Protein AF-A0A2U1YTF7-F1 (afdb_monomer)

Structure (mmCIF, N/CA/C/O backbone):
data_AF-A0A2U1YTF7-F1
#
_entry.id   AF-A0A2U1YTF7-F1
#
loop_
_atom_site.group_PDB
_atom_site.id
_atom_site.type_symbol
_atom_site.label_atom_id
_atom_site.label_alt_id
_atom_site.label_comp_id
_atom_site.label_asym_id
_atom_site.label_entity_id
_atom_site.label_seq_id
_atom_site.pdbx_PDB_ins_code
_atom_site.Cartn_x
_atom_site.Cartn_y
_atom_site.Cartn_z
_atom_site.occupancy
_atom_site.B_iso_or_equiv
_atom_site.auth_seq_id
_atom_si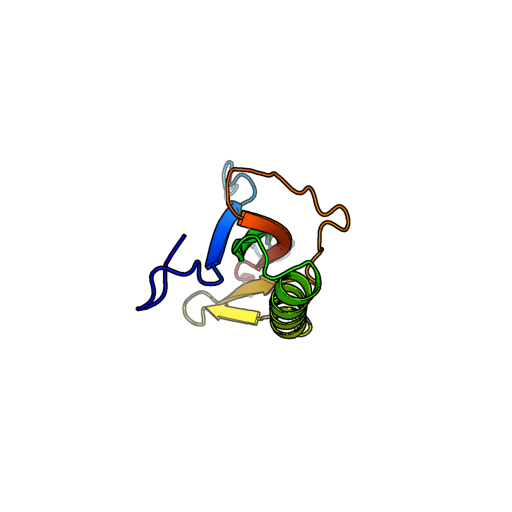te.auth_comp_id
_atom_site.auth_asym_id
_atom_site.auth_atom_id
_atom_site.pdbx_PDB_model_num
ATOM 1 N N . MET A 1 1 ? -5.652 13.418 14.054 1.00 66.94 1 MET A N 1
ATOM 2 C CA . MET A 1 1 ? -6.599 12.573 13.298 1.00 66.94 1 MET A CA 1
ATOM 3 C C . MET A 1 1 ? -7.818 13.398 12.926 1.00 66.94 1 MET A C 1
ATOM 5 O O . MET A 1 1 ? -8.166 14.275 13.714 1.00 66.94 1 MET A O 1
ATOM 9 N N . PRO A 1 2 ? -8.432 13.156 11.756 1.00 72.19 2 PRO A N 1
ATOM 10 C CA . PRO A 1 2 ? -9.755 13.685 11.453 1.00 72.19 2 PRO A CA 1
ATOM 11 C C . PRO A 1 2 ? -10.749 13.229 12.527 1.00 72.19 2 PRO A C 1
ATOM 13 O O . PRO A 1 2 ? -10.611 12.146 13.101 1.00 72.19 2 PRO A O 1
ATOM 16 N N . VAL A 1 3 ? -11.719 14.084 12.817 1.00 76.75 3 VAL A N 1
ATOM 17 C CA . VAL A 1 3 ? -12.783 13.818 13.785 1.00 76.75 3 VAL A CA 1
ATOM 18 C C . VAL A 1 3 ? -14.128 13.898 13.080 1.00 76.75 3 VAL A C 1
ATOM 20 O O . VAL A 1 3 ? -14.260 14.618 12.089 1.00 76.75 3 VAL A O 1
ATOM 23 N N . ASP A 1 4 ? -15.101 13.136 13.564 1.00 78.19 4 ASP A N 1
ATOM 24 C CA . ASP A 1 4 ? -16.480 13.230 13.099 1.00 78.19 4 ASP A CA 1
ATOM 25 C C . ASP A 1 4 ? -17.182 14.479 13.662 1.00 78.19 4 ASP A C 1
ATOM 27 O O . ASP A 1 4 ? -16.609 15.263 14.425 1.00 78.19 4 ASP A O 1
ATOM 31 N N . GLU A 1 5 ? -18.451 14.661 13.295 1.00 83.31 5 GLU A N 1
ATOM 32 C CA . GLU A 1 5 ? -19.293 15.766 13.777 1.00 83.31 5 GLU A CA 1
ATOM 33 C C . GLU A 1 5 ? -19.467 15.776 15.309 1.00 83.31 5 GLU A C 1
ATOM 35 O O . GLU A 1 5 ? -19.792 16.812 15.887 1.00 83.31 5 GLU A O 1
ATOM 40 N N . ASN A 1 6 ? -19.199 14.651 15.980 1.00 79.31 6 ASN A N 1
ATOM 41 C CA . ASN A 1 6 ? -19.270 14.493 17.431 1.00 79.31 6 ASN A CA 1
ATOM 42 C C . ASN A 1 6 ? -17.901 14.670 18.117 1.00 79.31 6 ASN A C 1
ATOM 44 O O . ASN A 1 6 ? -17.795 14.485 19.331 1.00 79.31 6 ASN A O 1
ATOM 48 N N . GLY A 1 7 ? -16.843 14.996 17.366 1.00 69.88 7 GLY A N 1
ATOM 49 C CA . GLY A 1 7 ? -15.475 15.104 17.875 1.00 69.88 7 GLY A CA 1
ATOM 50 C C . GLY A 1 7 ? -14.793 13.755 18.128 1.00 69.88 7 GLY A C 1
ATOM 51 O O . GLY A 1 7 ? -13.702 13.722 18.702 1.00 69.88 7 GLY A O 1
ATOM 52 N N . SER A 1 8 ? -15.407 12.646 17.707 1.00 72.75 8 SER A N 1
ATOM 53 C CA . SER A 1 8 ? -14.834 11.312 17.841 1.00 72.75 8 SER A CA 1
ATOM 54 C C . SER A 1 8 ? -13.780 11.064 16.761 1.00 72.75 8 SER A C 1
ATOM 56 O O . SER A 1 8 ? -13.979 11.426 15.601 1.00 72.75 8 SER A O 1
ATOM 58 N N . PRO A 1 9 ? -12.647 10.440 17.113 1.00 69.81 9 PRO A N 1
ATOM 59 C CA . PRO A 1 9 ? -11.593 10.115 16.161 1.00 69.81 9 PRO A CA 1
ATOM 60 C C . PRO A 1 9 ? -12.085 9.184 15.038 1.00 69.81 9 PRO A C 1
ATOM 62 O O . PRO A 1 9 ? -12.508 8.060 15.310 1.00 69.81 9 PRO A O 1
ATOM 65 N N . LEU A 1 10 ? -11.966 9.621 13.780 1.00 75.62 10 LEU A N 1
ATOM 66 C CA . LEU A 1 10 ? -12.260 8.806 12.596 1.00 75.62 10 LEU A CA 1
ATOM 67 C C . LEU A 1 10 ? -11.030 8.014 12.134 1.00 75.62 10 LEU A C 1
ATOM 69 O O . LEU A 1 10 ? -9.906 8.495 12.312 1.00 75.62 10 LEU A O 1
ATOM 73 N N . PRO A 1 11 ? -11.214 6.842 11.494 1.00 79.75 11 PRO A N 1
ATOM 74 C CA . PRO A 1 11 ? -10.124 6.142 10.831 1.00 79.75 11 PRO A CA 1
ATOM 75 C C . PRO A 1 11 ? -9.383 7.055 9.851 1.00 79.75 11 PRO A C 1
ATOM 77 O O . PRO A 1 11 ? -9.993 7.854 9.138 1.00 79.75 11 PRO A O 1
ATOM 80 N N . ALA A 1 12 ? -8.060 6.942 9.816 1.00 83.38 12 ALA A N 1
ATOM 81 C CA . ALA A 1 12 ? -7.224 7.715 8.910 1.00 83.38 12 ALA A CA 1
ATOM 82 C C . ALA A 1 12 ? -6.056 6.885 8.393 1.00 83.38 12 ALA A C 1
ATOM 84 O O . ALA A 1 12 ? -5.487 6.075 9.125 1.00 83.38 12 ALA A O 1
ATOM 85 N N . ILE A 1 13 ? -5.683 7.133 7.140 1.00 86.75 13 ILE A N 1
ATOM 86 C CA . ILE A 1 13 ? -4.538 6.505 6.488 1.0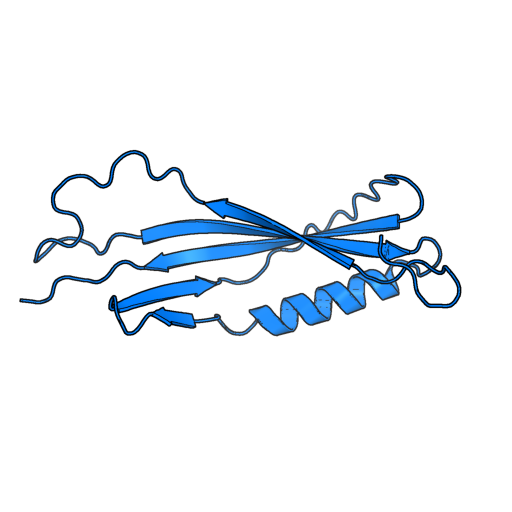0 86.75 13 ILE A CA 1
ATOM 87 C C . ILE A 1 13 ? -3.538 7.606 6.153 1.00 86.75 13 ILE A C 1
ATOM 89 O O . ILE A 1 13 ? -3.849 8.526 5.396 1.00 86.75 13 ILE A O 1
ATOM 93 N N . GLU A 1 14 ? -2.337 7.504 6.707 1.00 86.56 14 GLU A N 1
ATOM 94 C CA . GLU A 1 14 ? -1.188 8.306 6.293 1.00 86.56 14 GLU A CA 1
ATOM 95 C C . GLU A 1 14 ? -0.323 7.452 5.358 1.00 86.56 14 GLU A C 1
ATOM 97 O O . GLU A 1 14 ? -0.074 6.281 5.640 1.00 86.56 14 GLU A O 1
ATOM 102 N N . ALA A 1 15 ? 0.111 8.003 4.224 1.00 87.94 15 ALA A N 1
ATOM 103 C CA . ALA A 1 15 ? 0.868 7.262 3.219 1.00 87.94 15 ALA A CA 1
ATOM 104 C C . ALA A 1 15 ? 2.252 7.883 3.005 1.00 87.94 15 ALA A C 1
ATOM 106 O O . ALA A 1 15 ? 2.376 9.071 2.715 1.00 87.94 15 ALA A O 1
ATOM 107 N N . GLU A 1 16 ? 3.287 7.057 3.098 1.00 89.12 16 GLU A N 1
ATOM 108 C CA . GLU A 1 16 ? 4.670 7.407 2.798 1.00 89.12 16 GLU A CA 1
ATOM 109 C C . GLU A 1 16 ? 5.119 6.648 1.544 1.00 89.12 16 GLU A C 1
ATOM 111 O O . GLU A 1 16 ? 5.094 5.416 1.499 1.00 89.12 16 GLU A O 1
ATOM 116 N N . LEU A 1 17 ? 5.538 7.384 0.512 1.00 87.62 17 LEU A N 1
ATOM 117 C CA . LEU A 1 17 ? 6.083 6.815 -0.718 1.00 87.62 17 LEU A CA 1
ATOM 118 C C . LEU A 1 17 ? 7.611 6.828 -0.663 1.00 87.62 17 LEU A C 1
ATOM 120 O O . LEU A 1 17 ? 8.238 7.886 -0.673 1.00 87.62 17 LEU A O 1
ATOM 124 N N . ILE A 1 18 ? 8.209 5.643 -0.682 1.00 87.50 18 ILE A N 1
AT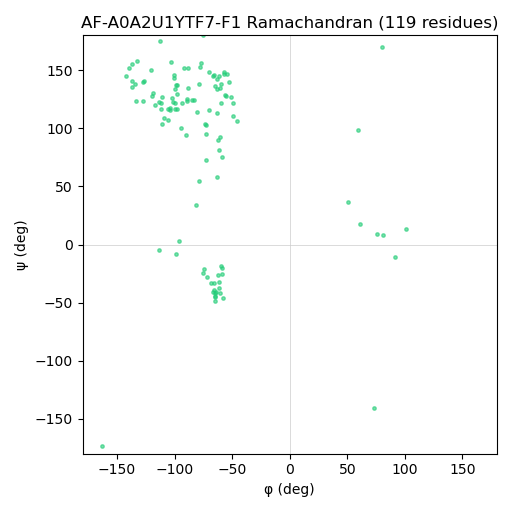OM 125 C CA . ILE A 1 18 ? 9.655 5.446 -0.677 1.00 87.50 18 ILE A CA 1
ATOM 126 C C . ILE A 1 18 ? 10.055 4.881 -2.035 1.00 87.50 18 ILE A C 1
ATOM 128 O O . ILE A 1 18 ? 9.662 3.777 -2.409 1.00 87.50 18 ILE A O 1
ATOM 132 N N . SER A 1 19 ? 10.856 5.630 -2.784 1.00 84.56 19 SER A N 1
ATOM 133 C CA . SER A 1 19 ? 11.432 5.168 -4.048 1.00 84.56 19 SER A CA 1
ATOM 134 C C . SER A 1 19 ? 12.879 4.731 -3.851 1.00 84.56 19 SER A C 1
ATOM 136 O O . SER A 1 19 ? 13.619 5.300 -3.043 1.00 84.56 19 SER A O 1
ATOM 138 N N . GLY A 1 20 ? 13.301 3.705 -4.595 1.00 76.56 20 GLY A N 1
ATOM 139 C CA . GLY A 1 20 ? 14.718 3.395 -4.727 1.00 76.56 20 GLY A CA 1
ATOM 140 C C . GLY A 1 20 ? 15.493 4.623 -5.210 1.00 76.56 20 GLY A C 1
ATOM 141 O O . GLY A 1 20 ? 14.979 5.447 -5.966 1.00 76.56 20 GLY A O 1
ATOM 142 N N . ARG A 1 21 ? 16.744 4.766 -4.764 1.00 65.81 21 ARG A N 1
ATOM 143 C CA . ARG A 1 21 ? 17.581 5.903 -5.151 1.00 65.81 21 ARG A CA 1
ATOM 144 C C . ARG A 1 21 ? 17.817 5.873 -6.662 1.00 65.81 21 ARG A C 1
ATOM 146 O O . ARG A 1 21 ? 18.544 5.011 -7.150 1.00 65.81 21 ARG A O 1
ATOM 153 N N . ASP A 1 22 ? 17.270 6.849 -7.381 1.00 58.62 22 ASP A N 1
ATOM 154 C CA . ASP A 1 22 ? 17.549 7.067 -8.805 1.00 58.62 22 ASP A CA 1
ATOM 155 C C . ASP A 1 22 ? 18.896 7.786 -8.978 1.00 58.62 22 ASP A C 1
ATOM 157 O O . ASP A 1 22 ? 19.008 8.881 -9.529 1.00 58.62 22 ASP A O 1
ATOM 161 N N . GLN A 1 23 ? 19.957 7.218 -8.397 1.00 49.81 23 GLN A N 1
ATOM 162 C CA . GLN A 1 23 ? 21.297 7.732 -8.629 1.00 49.81 23 GLN A CA 1
ATOM 163 C C . GLN A 1 23 ? 21.709 7.356 -10.047 1.00 49.81 23 GLN A C 1
ATOM 165 O O . GLN A 1 23 ? 22.220 6.269 -10.301 1.00 49.81 23 GLN A O 1
ATOM 170 N N . THR A 1 24 ? 21.477 8.307 -10.951 1.00 49.12 24 THR A N 1
ATOM 171 C CA . THR A 1 24 ? 21.892 8.319 -12.354 1.00 49.12 24 THR A CA 1
ATOM 172 C C . THR A 1 24 ? 21.347 7.142 -13.155 1.00 49.12 24 THR A C 1
ATOM 174 O O . THR A 1 24 ? 21.929 6.062 -13.182 1.00 49.12 24 THR A O 1
ATOM 177 N N . LEU A 1 25 ? 20.261 7.378 -13.896 1.00 52.28 25 LEU A N 1
ATOM 178 C CA . LEU A 1 25 ? 19.987 6.671 -15.148 1.00 52.28 25 LEU A CA 1
ATOM 179 C C . LEU A 1 25 ? 21.284 6.654 -15.983 1.00 52.28 25 LEU A C 1
ATOM 181 O O . LEU A 1 25 ? 21.674 7.696 -16.512 1.00 52.28 25 LEU A O 1
ATOM 185 N N . PRO A 1 26 ? 21.999 5.520 -16.107 1.00 51.25 26 PRO A N 1
ATOM 186 C CA . PRO A 1 26 ? 23.152 5.455 -16.981 1.00 51.25 26 PRO A CA 1
ATOM 187 C C . PRO A 1 26 ? 22.653 5.647 -18.411 1.00 51.25 26 PRO A C 1
ATOM 189 O O . PRO A 1 26 ? 21.640 5.058 -18.805 1.00 51.25 26 PRO A O 1
ATOM 192 N N . VAL A 1 27 ? 23.368 6.459 -19.184 1.00 55.12 27 VAL A N 1
ATOM 193 C CA . VAL A 1 27 ? 23.125 6.642 -20.618 1.00 55.12 27 VAL A CA 1
ATOM 194 C C . VAL A 1 27 ? 23.026 5.260 -21.286 1.00 55.12 27 VAL A C 1
ATOM 196 O O . VAL A 1 27 ? 23.945 4.450 -21.174 1.00 55.12 27 VAL A O 1
ATOM 199 N N . GLY A 1 28 ? 21.898 4.966 -21.949 1.00 54.91 28 GLY A N 1
ATOM 200 C CA . GLY A 1 28 ? 21.677 3.700 -22.669 1.00 54.91 28 GLY A CA 1
ATOM 201 C C . GLY A 1 28 ? 20.814 2.632 -21.974 1.00 54.91 28 GLY A C 1
ATOM 202 O O . GLY A 1 28 ? 20.789 1.487 -22.435 1.00 54.91 28 GLY A O 1
ATOM 203 N N . LYS A 1 29 ? 20.081 2.948 -20.895 1.00 58.94 29 LYS A N 1
ATOM 204 C CA . LYS A 1 29 ? 19.033 2.045 -20.373 1.00 58.94 29 LYS A CA 1
ATOM 205 C C . LYS A 1 29 ? 17.906 1.849 -21.390 1.00 58.94 29 LYS A C 1
ATOM 207 O O . LYS A 1 29 ? 17.547 2.767 -22.115 1.00 58.94 29 LYS A O 1
ATOM 212 N N . ASN A 1 30 ? 17.386 0.624 -21.442 1.00 59.78 30 ASN A N 1
ATOM 213 C CA . ASN A 1 30 ? 16.436 0.141 -22.448 1.00 59.78 30 ASN A CA 1
ATOM 214 C C . ASN A 1 30 ? 16.958 0.177 -23.893 1.00 59.78 30 ASN A C 1
ATOM 216 O O . ASN A 1 30 ? 16.163 0.056 -24.814 1.00 59.78 30 ASN A O 1
ATOM 220 N N . ALA A 1 31 ? 18.277 0.274 -24.114 1.00 60.25 31 ALA A N 1
ATOM 221 C CA . ALA A 1 31 ? 18.853 0.066 -25.439 1.00 60.25 31 ALA A CA 1
ATOM 222 C C . ALA A 1 31 ? 18.495 -1.326 -25.988 1.00 60.25 31 ALA A C 1
ATOM 224 O O . ALA A 1 31 ? 18.373 -2.298 -25.235 1.00 60.25 31 ALA A O 1
ATOM 225 N N . ALA A 1 32 ? 18.368 -1.428 -27.311 1.00 61.81 32 ALA A N 1
ATOM 226 C CA . ALA A 1 32 ? 18.020 -2.674 -27.984 1.00 61.81 32 ALA A CA 1
ATOM 227 C C . ALA A 1 32 ? 18.923 -3.838 -27.525 1.00 61.81 32 ALA A C 1
ATOM 229 O O . ALA A 1 32 ? 20.152 -3.744 -27.557 1.00 61.81 32 ALA A O 1
ATOM 230 N N . GLY A 1 33 ? 18.307 -4.940 -27.086 1.00 60.88 33 GLY A N 1
ATOM 231 C CA . GLY A 1 33 ? 19.016 -6.124 -26.587 1.00 60.88 33 GLY A CA 1
ATOM 232 C C . GLY A 1 33 ? 19.492 -6.044 -25.128 1.00 60.88 33 GLY A C 1
ATOM 233 O O . GLY A 1 33 ? 20.219 -6.933 -24.684 1.00 60.88 33 GLY A O 1
ATOM 234 N N . LYS A 1 34 ? 19.110 -5.012 -24.362 1.00 63.31 34 LYS A N 1
ATOM 235 C CA . LYS A 1 34 ? 19.376 -4.915 -22.915 1.00 63.31 34 LYS A CA 1
ATOM 236 C C . LYS A 1 34 ? 18.129 -5.229 -22.085 1.00 63.31 34 LYS A C 1
ATOM 238 O O . LYS A 1 34 ? 17.001 -5.116 -22.554 1.00 63.31 34 LYS A O 1
ATOM 243 N N . ARG A 1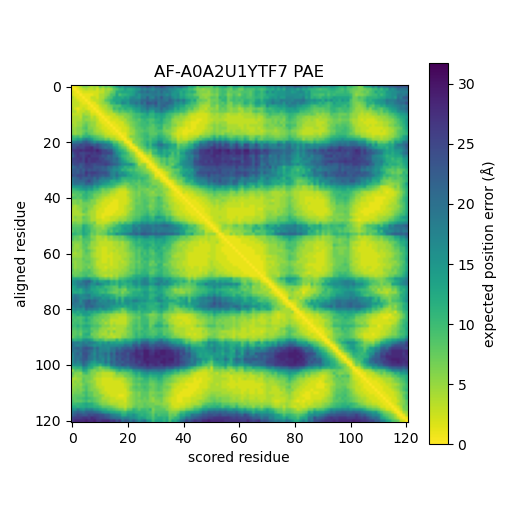 35 ? 18.348 -5.630 -20.826 1.00 63.28 35 ARG A N 1
ATOM 244 C CA . ARG A 1 35 ? 17.277 -5.860 -19.844 1.00 63.28 35 ARG A CA 1
ATOM 245 C C . ARG A 1 35 ? 16.529 -4.556 -19.563 1.00 63.28 35 ARG A C 1
ATOM 247 O O . ARG A 1 35 ? 17.170 -3.537 -19.306 1.00 63.28 35 ARG A O 1
ATOM 254 N N . THR A 1 36 ? 15.198 -4.626 -19.559 1.00 68.38 36 THR A N 1
ATOM 255 C CA . THR A 1 36 ? 14.316 -3.522 -19.170 1.00 68.38 36 THR A CA 1
ATOM 256 C C . THR A 1 36 ? 14.676 -3.038 -17.774 1.00 68.38 36 THR A C 1
ATOM 258 O O . THR A 1 36 ? 14.773 -3.836 -16.835 1.00 68.38 36 THR A O 1
ATOM 261 N N . HIS A 1 37 ? 14.893 -1.734 -17.641 1.00 74.88 37 HIS A N 1
ATOM 262 C CA . HIS A 1 37 ? 15.149 -1.140 -16.345 1.00 74.88 37 HIS A CA 1
ATOM 263 C C . HIS A 1 37 ? 13.887 -1.147 -15.477 1.00 74.88 37 HIS A C 1
ATOM 265 O O . HIS A 1 37 ? 12.772 -1.037 -15.985 1.00 74.88 37 HIS A O 1
ATOM 271 N N . ARG A 1 38 ? 14.069 -1.269 -14.161 1.00 78.19 38 ARG A N 1
ATOM 272 C CA . ARG A 1 38 ? 12.984 -1.278 -13.180 1.00 78.19 38 ARG A CA 1
ATOM 273 C C . ARG A 1 38 ? 13.390 -0.425 -11.991 1.00 78.19 38 ARG A C 1
ATOM 275 O O . ARG A 1 38 ? 14.526 -0.541 -11.535 1.00 78.19 38 ARG A O 1
ATOM 282 N N . LEU A 1 39 ? 12.479 0.407 -11.507 1.00 83.50 39 LEU A N 1
ATOM 283 C CA . LEU A 1 39 ? 12.654 1.151 -10.266 1.00 83.50 39 LEU A CA 1
ATOM 284 C C . LEU A 1 39 ? 11.773 0.502 -9.192 1.00 83.50 39 LEU A C 1
ATOM 286 O O . LEU A 1 39 ? 10.551 0.618 -9.280 1.00 83.50 39 LEU A O 1
ATOM 290 N N . PRO A 1 40 ? 12.358 -0.220 -8.222 1.00 86.56 40 PRO A N 1
ATOM 291 C CA . PRO A 1 40 ? 11.604 -0.719 -7.087 1.00 86.56 40 PRO A CA 1
ATOM 292 C C . PRO A 1 40 ? 11.366 0.397 -6.068 1.00 86.56 40 PRO A C 1
ATOM 294 O O . PRO A 1 40 ? 12.181 1.313 -5.911 1.00 86.56 40 PRO A O 1
ATOM 297 N N . GLY A 1 41 ? 10.285 0.267 -5.316 1.00 89.12 41 GLY A N 1
ATOM 298 C CA . GLY A 1 41 ? 10.018 1.074 -4.143 1.00 89.12 41 GLY A CA 1
ATOM 299 C C . GLY A 1 41 ? 8.955 0.440 -3.260 1.00 89.12 41 GLY A C 1
ATOM 300 O O . GLY A 1 41 ? 8.545 -0.704 -3.455 1.00 89.12 41 GLY A O 1
ATOM 301 N N . ILE A 1 42 ? 8.559 1.183 -2.238 1.00 90.06 42 ILE A N 1
ATOM 302 C CA . ILE A 1 42 ? 7.590 0.768 -1.235 1.00 90.06 42 ILE A CA 1
ATOM 303 C C . ILE A 1 42 ? 6.635 1.932 -0.964 1.00 90.06 42 ILE A C 1
ATOM 305 O O . ILE A 1 42 ? 7.055 3.085 -0.907 1.00 90.06 42 ILE A O 1
ATOM 309 N N . VAL A 1 43 ? 5.353 1.635 -0.786 1.00 89.50 43 VAL A N 1
ATOM 310 C CA . VAL A 1 43 ? 4.401 2.520 -0.112 1.00 89.50 43 VAL A CA 1
ATOM 311 C C . VAL A 1 43 ? 4.189 1.976 1.294 1.00 89.50 43 VAL A C 1
ATOM 313 O O . VAL A 1 43 ? 3.856 0.804 1.455 1.00 89.50 43 VAL A O 1
ATOM 316 N N . ARG A 1 44 ? 4.385 2.804 2.317 1.00 89.62 44 ARG A N 1
ATOM 317 C CA . ARG A 1 44 ? 3.989 2.488 3.691 1.00 89.62 44 ARG A CA 1
ATOM 318 C C . ARG A 1 44 ? 2.699 3.220 4.007 1.00 89.62 44 ARG A C 1
ATOM 320 O O . ARG A 1 44 ? 2.635 4.438 3.888 1.00 89.62 44 ARG A O 1
ATOM 327 N N . LEU A 1 45 ? 1.679 2.469 4.389 1.00 88.88 45 LEU A N 1
ATOM 328 C CA . LEU A 1 45 ? 0.388 2.972 4.826 1.00 88.88 45 LEU A CA 1
ATOM 329 C C . LEU A 1 45 ? 0.308 2.808 6.340 1.00 88.88 45 LEU A C 1
ATOM 331 O O . LEU A 1 45 ? 0.334 1.688 6.847 1.00 88.88 45 LEU A O 1
ATOM 335 N N . TYR A 1 46 ? 0.208 3.917 7.057 1.00 87.25 46 TYR A N 1
ATOM 336 C CA . TYR A 1 46 ? -0.043 3.950 8.488 1.00 87.25 46 TYR A CA 1
ATOM 337 C C . TYR A 1 46 ? -1.549 4.102 8.689 1.00 87.25 46 TYR A C 1
ATOM 339 O O . TYR A 1 46 ? -2.114 5.185 8.539 1.00 87.25 46 TYR A O 1
ATOM 347 N N . VAL A 1 47 ? -2.207 2.984 8.977 1.00 87.50 47 VAL A N 1
ATOM 348 C CA . VAL A 1 47 ? -3.643 2.915 9.247 1.00 87.50 47 VAL A CA 1
ATOM 349 C C . VAL A 1 47 ? -3.849 3.222 10.714 1.00 87.50 47 VAL A C 1
ATOM 351 O O . VAL A 1 47 ? -3.263 2.557 11.564 1.00 87.50 47 VAL A O 1
ATOM 354 N N . SER A 1 48 ? -4.674 4.214 11.020 1.00 84.88 48 SER A N 1
ATOM 355 C CA . SER A 1 48 ? -4.930 4.651 12.386 1.00 84.88 48 SER A CA 1
ATOM 356 C C . SER A 1 48 ? -6.415 4.684 12.712 1.00 84.88 48 SER A C 1
ATOM 358 O O . SER A 1 48 ? -7.224 5.086 11.881 1.00 84.88 48 SER A O 1
ATOM 360 N N . VAL A 1 49 ? -6.772 4.264 13.926 1.00 83.00 49 VAL A N 1
ATOM 361 C CA . VAL A 1 49 ? -8.144 4.309 14.456 1.00 83.00 49 VAL A CA 1
ATOM 362 C C . VAL A 1 49 ? -8.157 4.894 15.866 1.00 83.00 49 VAL A C 1
ATOM 364 O O . VAL A 1 49 ? -7.147 4.878 16.575 1.00 83.00 49 VAL A O 1
ATOM 367 N N . GLY A 1 50 ? -9.311 5.412 16.288 1.00 76.75 50 GLY A N 1
ATOM 368 C CA . GLY A 1 50 ? -9.482 5.994 17.618 1.00 76.75 50 GLY A CA 1
ATOM 369 C C . GLY A 1 50 ? -9.242 5.006 18.759 1.00 76.75 50 GLY A C 1
ATOM 370 O O . GLY A 1 50 ? -9.595 3.827 18.663 1.00 76.75 50 GLY A O 1
ATOM 371 N N . GLN A 1 51 ? -8.683 5.485 19.870 1.00 70.50 51 GLN A N 1
ATOM 372 C CA . GLN A 1 51 ? -8.577 4.704 21.103 1.00 70.50 51 GLN A CA 1
ATOM 373 C C . GLN A 1 51 ? -9.973 4.279 21.599 1.00 70.50 51 GLN A C 1
ATOM 375 O O . GLN A 1 51 ? -10.928 5.048 21.538 1.00 70.50 51 GLN A O 1
ATOM 380 N N . GLY A 1 52 ? -10.106 3.033 22.063 1.00 68.50 52 GLY A N 1
ATOM 381 C CA . GLY A 1 52 ? -11.385 2.459 22.510 1.00 68.50 52 GLY A CA 1
ATOM 382 C C . GLY A 1 52 ? -12.194 1.723 21.432 1.00 68.50 52 GLY A C 1
ATOM 383 O O . GLY A 1 52 ? -13.108 0.983 21.781 1.00 68.50 52 GLY A O 1
ATOM 384 N N . THR A 1 53 ? -11.827 1.831 20.148 1.00 72.62 53 THR A N 1
ATOM 385 C CA . THR A 1 53 ? -12.452 1.052 19.049 1.00 72.62 53 THR A CA 1
ATOM 386 C C . THR A 1 53 ? -12.018 -0.422 19.029 1.00 72.62 53 THR A C 1
ATOM 388 O O . THR A 1 53 ? -12.728 -1.286 18.515 1.00 72.62 53 THR A O 1
ATOM 391 N N . GLY A 1 54 ? -10.873 -0.725 19.650 1.00 68.38 54 GLY A N 1
ATOM 392 C CA . GLY A 1 54 ? -10.333 -2.075 19.807 1.00 68.38 54 GLY A CA 1
ATOM 393 C C . GLY A 1 54 ? -9.608 -2.615 18.567 1.00 68.38 54 GLY A C 1
ATOM 394 O O . GLY A 1 54 ? -9.667 -2.062 17.472 1.00 68.38 54 GLY A O 1
ATOM 395 N N . ARG A 1 55 ? -8.918 -3.752 18.740 1.00 76.38 55 ARG A N 1
ATOM 396 C CA . ARG A 1 55 ? -8.117 -4.404 17.682 1.00 76.38 55 ARG A CA 1
ATOM 397 C C . ARG A 1 55 ? -8.950 -4.854 16.472 1.00 76.38 55 ARG A C 1
ATOM 399 O O . ARG A 1 55 ? -8.427 -4.957 15.370 1.00 76.38 55 ARG A O 1
ATOM 406 N N . ALA A 1 56 ? -10.240 -5.124 16.667 1.00 80.31 56 ALA A N 1
ATOM 407 C CA . ALA A 1 56 ? -11.125 -5.557 15.588 1.00 80.31 56 ALA A CA 1
ATOM 408 C C . ALA A 1 56 ? -11.330 -4.463 14.527 1.00 80.31 56 ALA A C 1
ATOM 410 O O . ALA A 1 56 ? -11.313 -4.770 13.340 1.00 80.31 56 ALA A O 1
ATOM 411 N N . ALA A 1 57 ? -11.458 -3.197 14.944 1.00 80.75 57 ALA A N 1
ATOM 412 C CA . ALA A 1 57 ? -11.672 -2.080 14.029 1.00 80.75 57 ALA A CA 1
ATOM 413 C C . ALA A 1 57 ? -10.466 -1.867 13.104 1.00 80.75 57 ALA A C 1
ATOM 415 O O . ALA A 1 57 ? -10.619 -1.823 11.890 1.00 80.75 57 ALA A O 1
ATOM 416 N N . ILE A 1 58 ? -9.251 -1.827 13.662 1.00 82.69 58 ILE A N 1
ATOM 417 C CA . ILE A 1 58 ? -8.038 -1.651 12.850 1.00 82.69 58 ILE A CA 1
ATOM 418 C C . ILE A 1 58 ? -7.775 -2.841 11.920 1.00 82.69 58 ILE A C 1
ATOM 420 O O . ILE A 1 58 ? -7.284 -2.653 10.811 1.00 82.69 58 ILE A O 1
ATOM 424 N N . ASN A 1 59 ? -8.125 -4.060 12.341 1.00 85.56 59 ASN A N 1
ATOM 425 C CA . ASN A 1 59 ? -8.013 -5.235 11.483 1.00 85.56 59 ASN A CA 1
ATOM 426 C C . ASN A 1 59 ? -8.978 -5.162 10.297 1.00 85.56 59 ASN A C 1
ATOM 428 O O . ASN A 1 59 ? -8.556 -5.460 9.190 1.00 85.56 59 ASN A O 1
ATOM 432 N N . ALA A 1 60 ? -10.218 -4.707 10.499 1.00 86.69 60 ALA A N 1
ATOM 433 C CA . ALA A 1 60 ? -11.181 -4.558 9.408 1.00 86.69 60 ALA A CA 1
ATOM 434 C C . ALA A 1 60 ? -10.694 -3.568 8.332 1.00 86.69 60 ALA A C 1
ATOM 436 O O . ALA A 1 60 ? -10.797 -3.855 7.140 1.00 86.69 60 ALA A O 1
ATOM 437 N N . GLU A 1 61 ? -10.109 -2.438 8.744 1.00 87.12 61 GLU A N 1
ATOM 438 C CA . GLU A 1 61 ? -9.519 -1.461 7.814 1.00 87.12 61 GLU A CA 1
ATOM 439 C C . GLU A 1 61 ? -8.319 -2.045 7.055 1.00 87.12 61 GLU A C 1
ATOM 441 O O . GLU A 1 61 ? -8.174 -1.867 5.845 1.00 87.12 61 GLU A O 1
ATOM 446 N N . VAL A 1 62 ? -7.460 -2.788 7.755 1.00 87.50 62 VAL A N 1
ATOM 447 C CA . VAL A 1 62 ? -6.299 -3.451 7.150 1.00 87.50 62 VAL A CA 1
ATOM 448 C C . VAL A 1 62 ? -6.740 -4.525 6.160 1.00 87.50 62 VAL A C 1
ATOM 450 O O . VAL A 1 62 ? -6.211 -4.563 5.055 1.00 87.50 62 VAL A O 1
ATOM 453 N N . ASP A 1 63 ? -7.731 -5.346 6.499 1.00 88.25 63 ASP A N 1
ATOM 454 C CA . ASP A 1 63 ? -8.265 -6.386 5.616 1.00 88.25 63 ASP A CA 1
ATOM 455 C C . ASP A 1 63 ? -8.862 -5.782 4.335 1.00 88.25 63 ASP A C 1
ATOM 457 O O . ASP A 1 63 ? -8.667 -6.322 3.244 1.00 88.25 63 ASP A O 1
ATOM 461 N N . ALA A 1 64 ? -9.521 -4.621 4.434 1.00 87.00 64 ALA A N 1
ATOM 462 C CA . ALA A 1 64 ? -10.015 -3.887 3.270 1.00 87.00 64 ALA A CA 1
ATOM 463 C C . ALA A 1 64 ? -8.871 -3.403 2.359 1.00 87.00 64 ALA A C 1
ATOM 465 O O . ALA A 1 64 ? -8.964 -3.514 1.134 1.00 87.00 64 ALA A O 1
ATOM 466 N N . ILE A 1 65 ? -7.768 -2.918 2.942 1.00 86.12 65 ILE A N 1
ATOM 467 C CA . ILE A 1 65 ? -6.561 -2.539 2.192 1.00 86.12 65 ILE A CA 1
ATOM 468 C C . ILE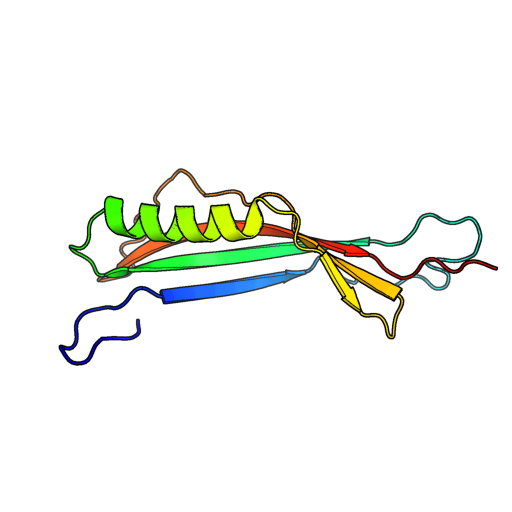 A 1 65 ? -5.934 -3.768 1.531 1.00 86.12 65 ILE A C 1
ATOM 470 O O . ILE A 1 65 ? -5.601 -3.720 0.348 1.00 86.12 65 ILE A O 1
ATOM 474 N N . LEU A 1 66 ? -5.801 -4.881 2.254 1.00 86.06 66 LEU A N 1
ATOM 475 C CA . LEU A 1 66 ? -5.264 -6.124 1.700 1.00 86.06 66 LEU A CA 1
ATOM 476 C C . LEU A 1 66 ? -6.087 -6.598 0.502 1.00 86.06 66 LEU A C 1
ATOM 478 O O . LEU A 1 66 ? -5.517 -6.888 -0.545 1.00 86.06 66 LEU A O 1
ATOM 482 N N . ALA A 1 67 ? -7.415 -6.586 0.616 1.00 85.19 67 ALA A N 1
ATOM 483 C CA . ALA A 1 67 ? -8.313 -6.951 -0.475 1.00 85.19 67 ALA A CA 1
ATOM 484 C C . ALA A 1 67 ? -8.172 -6.034 -1.704 1.00 85.19 67 ALA A C 1
ATOM 486 O O . ALA A 1 67 ? -8.335 -6.492 -2.836 1.00 85.19 67 ALA A O 1
ATOM 487 N N . ALA A 1 68 ? -7.847 -4.751 -1.507 1.00 81.19 68 ALA A N 1
ATOM 488 C CA . ALA A 1 68 ? -7.591 -3.827 -2.609 1.00 81.19 68 ALA A CA 1
ATOM 489 C C . ALA A 1 68 ? -6.295 -4.162 -3.373 1.00 81.19 68 ALA A C 1
ATOM 491 O O . ALA A 1 68 ? -6.246 -3.972 -4.587 1.00 81.19 68 ALA A O 1
ATOM 492 N N . PHE A 1 69 ? -5.275 -4.691 -2.686 1.00 77.00 69 PHE A N 1
ATOM 493 C CA . PHE A 1 69 ? -3.979 -5.042 -3.280 1.00 77.00 69 PHE A CA 1
ATOM 494 C C . PHE A 1 69 ? -3.804 -6.534 -3.625 1.00 77.00 69 PHE A C 1
ATOM 496 O O . PHE A 1 69 ? -2.842 -6.869 -4.310 1.00 77.00 69 PHE A O 1
ATOM 503 N N . ASP A 1 70 ? -4.734 -7.415 -3.233 1.00 70.12 70 ASP A N 1
ATOM 504 C CA . ASP A 1 70 ? -4.766 -8.850 -3.597 1.00 70.12 70 ASP A CA 1
ATOM 505 C C . ASP A 1 70 ? -4.820 -9.073 -5.124 1.00 70.12 70 ASP A C 1
ATOM 507 O O . ASP A 1 70 ? -4.450 -10.114 -5.665 1.00 70.12 70 ASP A O 1
ATOM 511 N N . ARG A 1 71 ? -5.239 -8.045 -5.869 1.00 64.38 71 ARG A N 1
ATOM 512 C CA . ARG A 1 71 ? -5.074 -7.979 -7.320 1.00 64.38 71 ARG A CA 1
ATOM 513 C C . ARG A 1 71 ? -3.869 -7.099 -7.612 1.00 64.38 71 ARG A C 1
ATOM 515 O O . ARG A 1 71 ? -3.875 -5.923 -7.253 1.00 64.38 71 ARG A O 1
ATOM 522 N N . ALA A 1 72 ? -2.868 -7.644 -8.309 1.00 65.44 72 ALA A N 1
ATOM 523 C CA . ALA A 1 72 ? -1.741 -6.853 -8.799 1.00 65.44 72 ALA A CA 1
ATOM 524 C C . ALA A 1 72 ? -2.279 -5.605 -9.515 1.00 65.44 72 ALA A C 1
ATOM 526 O O . ALA A 1 72 ? -2.903 -5.711 -10.575 1.00 65.44 72 ALA A O 1
ATOM 527 N N . 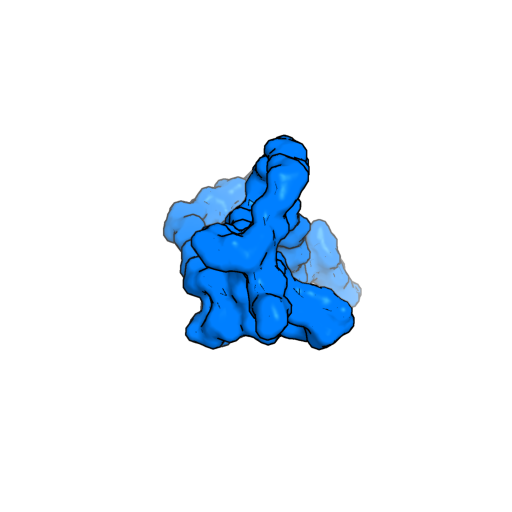THR A 1 73 ? -2.080 -4.431 -8.915 1.00 72.25 73 THR A N 1
ATOM 528 C CA . THR A 1 73 ? -2.575 -3.187 -9.494 1.00 72.25 73 THR A CA 1
ATOM 529 C C . THR A 1 73 ? -1.581 -2.781 -10.565 1.00 72.25 73 THR A C 1
ATOM 531 O O . THR A 1 73 ? -0.415 -2.513 -10.270 1.00 72.25 73 THR A O 1
ATOM 534 N N . LEU A 1 74 ? -2.037 -2.797 -11.816 1.00 78.50 74 LEU A N 1
ATOM 535 C CA . LEU A 1 74 ? -1.282 -2.336 -12.973 1.00 78.50 74 LEU A CA 1
ATOM 536 C C . LEU A 1 74 ? -1.833 -0.974 -13.377 1.00 78.50 74 LEU A C 1
ATOM 538 O O . LEU A 1 74 ? -2.999 -0.853 -13.749 1.00 78.50 74 LEU A O 1
ATOM 542 N N . ILE A 1 75 ? -0.994 0.050 -13.267 1.00 80.12 75 ILE A N 1
ATOM 543 C CA . ILE A 1 75 ? -1.300 1.398 -13.735 1.00 80.12 75 ILE A CA 1
ATOM 544 C C . ILE A 1 75 ? -0.402 1.664 -14.935 1.00 80.12 75 ILE A C 1
ATOM 546 O O . ILE A 1 75 ? 0.797 1.910 -14.786 1.00 80.12 75 ILE A O 1
ATOM 550 N N . ASP A 1 76 ? -0.995 1.586 -16.122 1.00 77.75 76 ASP A N 1
ATOM 551 C CA . ASP A 1 76 ? -0.303 1.831 -17.382 1.00 77.75 76 ASP A CA 1
ATOM 552 C C . ASP A 1 76 ? -0.371 3.313 -17.755 1.00 77.75 76 ASP A C 1
ATOM 554 O O . ASP A 1 76 ? -1.446 3.899 -17.907 1.00 77.75 76 ASP A O 1
ATOM 558 N N . ASN A 1 77 ? 0.796 3.922 -17.949 1.00 75.81 77 ASN A N 1
ATOM 559 C CA . ASN A 1 77 ? 0.918 5.220 -18.589 1.00 75.81 77 ASN A CA 1
ATOM 560 C C . ASN A 1 77 ? 1.076 5.013 -20.101 1.00 75.81 77 ASN A C 1
ATOM 562 O O . ASN A 1 77 ? 2.184 4.840 -20.619 1.00 75.81 77 ASN A O 1
ATOM 566 N N . TYR A 1 78 ? -0.046 5.062 -20.819 1.00 59.09 78 TYR A N 1
ATOM 567 C CA . TYR A 1 78 ? -0.088 4.859 -22.270 1.00 59.09 78 TYR A CA 1
ATOM 568 C C . TYR A 1 78 ? 0.770 5.855 -23.062 1.00 59.09 78 TYR A C 1
ATOM 570 O O . TYR A 1 78 ? 1.220 5.523 -24.156 1.00 59.09 78 TYR A O 1
ATOM 578 N N . ALA A 1 79 ? 1.033 7.051 -22.525 1.00 66.31 79 ALA A N 1
ATOM 579 C CA . ALA A 1 79 ? 1.857 8.052 -23.201 1.00 66.31 79 ALA A CA 1
ATOM 580 C C . ALA A 1 79 ? 3.351 7.679 -23.226 1.00 66.31 79 ALA A C 1
ATOM 582 O O . ALA A 1 79 ? 4.065 8.083 -24.141 1.00 66.31 79 ALA A O 1
ATOM 583 N N . GLY A 1 80 ? 3.818 6.911 -22.235 1.00 63.78 80 GLY A N 1
ATOM 584 C CA . GLY A 1 80 ? 5.225 6.533 -22.074 1.00 63.78 80 GLY A CA 1
ATOM 585 C C . GLY A 1 80 ? 5.514 5.043 -22.248 1.00 63.78 80 GLY A C 1
ATOM 586 O O . GLY A 1 80 ? 6.678 4.665 -22.204 1.00 63.78 80 GLY A O 1
ATOM 587 N N . ALA A 1 81 ? 4.487 4.199 -22.427 1.00 69.25 81 ALA A N 1
ATOM 588 C CA . ALA A 1 81 ? 4.591 2.737 -22.312 1.00 69.25 81 ALA A CA 1
ATOM 589 C C . ALA A 1 81 ? 5.277 2.298 -20.997 1.00 69.25 81 ALA A C 1
ATOM 591 O O . ALA A 1 81 ? 6.058 1.345 -20.959 1.00 69.25 81 ALA A O 1
ATOM 592 N N . GLU A 1 82 ? 4.996 3.039 -19.925 1.00 78.25 82 GLU A N 1
ATOM 593 C CA . GLU A 1 82 ? 5.484 2.787 -18.572 1.00 78.25 82 GLU A CA 1
ATOM 594 C C . GLU A 1 82 ? 4.383 2.099 -17.772 1.00 78.25 82 GLU A C 1
ATOM 596 O O . GLU A 1 82 ? 3.209 2.451 -17.901 1.00 78.25 82 GLU A O 1
ATOM 601 N N . THR A 1 83 ? 4.760 1.169 -16.901 1.00 82.12 83 THR A N 1
ATOM 602 C CA . THR A 1 83 ? 3.802 0.456 -16.051 1.00 82.12 83 THR A CA 1
ATOM 603 C C . THR A 1 83 ? 4.241 0.561 -14.602 1.00 82.12 83 THR A C 1
ATOM 605 O O . THR A 1 83 ? 5.340 0.130 -14.251 1.00 82.12 83 THR A O 1
ATOM 608 N N . LEU A 1 84 ? 3.373 1.083 -13.739 1.00 84.06 84 LEU A N 1
ATOM 609 C CA . LEU A 1 84 ? 3.508 0.910 -12.299 1.00 84.06 84 LEU A CA 1
ATOM 610 C C . LEU A 1 84 ? 2.772 -0.365 -11.896 1.00 84.06 84 LEU A C 1
ATOM 612 O O . LEU A 1 84 ? 1.587 -0.524 -12.177 1.00 84.06 84 LEU A O 1
ATOM 616 N N . ARG A 1 85 ? 3.481 -1.262 -11.220 1.00 86.56 85 ARG A N 1
ATOM 617 C CA . ARG A 1 85 ? 2.930 -2.497 -10.678 1.00 86.56 85 ARG A CA 1
ATOM 618 C C . ARG A 1 85 ? 3.075 -2.506 -9.167 1.00 86.56 85 ARG A C 1
ATOM 620 O O . ARG A 1 85 ? 4.180 -2.305 -8.672 1.00 86.56 85 ARG A O 1
ATOM 627 N N . THR A 1 86 ? 2.005 -2.810 -8.447 1.00 87.25 86 THR A N 1
ATOM 628 C CA . THR A 1 86 ? 2.084 -3.158 -7.022 1.00 87.25 86 THR A CA 1
ATOM 629 C C . THR A 1 86 ? 2.217 -4.668 -6.842 1.00 87.25 86 THR A C 1
ATOM 631 O O . THR A 1 86 ? 1.779 -5.455 -7.689 1.00 87.25 86 THR A O 1
ATOM 634 N N . GLU A 1 87 ? 2.848 -5.073 -5.749 1.00 83.94 87 GLU A N 1
ATOM 635 C CA . GLU A 1 87 ? 2.945 -6.466 -5.313 1.00 83.94 87 GLU A CA 1
ATOM 636 C C . GLU A 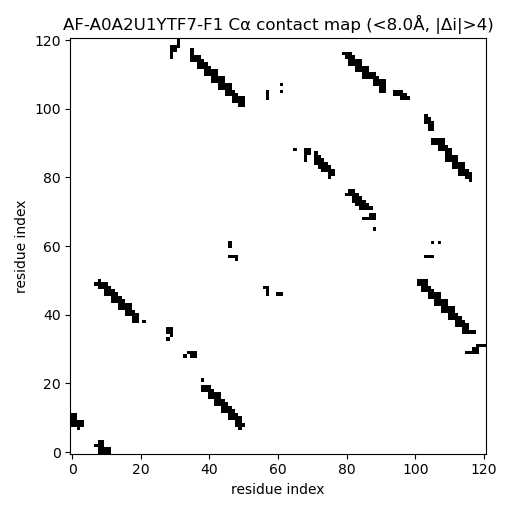1 87 ? 2.153 -6.678 -4.022 1.00 83.94 87 GLU A C 1
ATOM 638 O O . GLU A 1 87 ? 1.618 -5.725 -3.448 1.00 83.94 87 GLU A O 1
ATOM 643 N N . ASP A 1 88 ? 2.092 -7.934 -3.581 1.00 84.81 88 ASP A N 1
ATOM 644 C CA . ASP A 1 88 ? 1.321 -8.326 -2.411 1.00 84.81 88 ASP A CA 1
ATOM 645 C C . ASP A 1 88 ? 1.745 -7.511 -1.176 1.00 84.81 88 ASP A C 1
ATOM 647 O O . ASP A 1 88 ? 2.939 -7.440 -0.840 1.00 84.81 88 ASP A O 1
ATOM 651 N N . PRO A 1 89 ? 0.777 -6.908 -0.474 1.00 86.94 89 PRO A N 1
ATOM 652 C CA . PRO A 1 89 ? 1.035 -6.130 0.722 1.00 86.94 89 PRO A CA 1
ATOM 653 C C . PRO A 1 89 ? 1.558 -7.020 1.855 1.00 86.94 89 PRO A C 1
ATOM 655 O O . PRO A 1 89 ? 1.156 -8.169 2.039 1.00 86.94 89 PRO A O 1
ATOM 658 N N . ARG A 1 90 ? 2.450 -6.458 2.665 1.00 86.56 90 ARG A N 1
ATOM 659 C CA . ARG A 1 90 ? 2.951 -7.042 3.908 1.00 86.56 90 ARG A CA 1
ATOM 660 C C . ARG A 1 90 ? 2.424 -6.224 5.066 1.00 86.56 90 ARG A C 1
ATOM 662 O O . ARG A 1 90 ? 2.595 -5.008 5.088 1.00 86.56 90 ARG A O 1
ATOM 669 N N . VAL A 1 91 ? 1.802 -6.884 6.026 1.00 84.69 91 VAL A N 1
ATOM 670 C CA . VAL A 1 91 ? 1.371 -6.228 7.257 1.00 84.69 91 VAL A CA 1
ATOM 671 C C . VAL A 1 91 ? 2.402 -6.504 8.328 1.00 84.69 91 VAL A C 1
ATOM 673 O O . VAL A 1 91 ? 2.885 -7.630 8.431 1.00 84.69 91 VAL A O 1
ATOM 676 N N . ASP A 1 92 ? 2.738 -5.484 9.108 1.00 75.81 92 ASP A N 1
ATOM 677 C CA . ASP A 1 92 ? 3.488 -5.721 10.332 1.00 75.81 92 ASP A CA 1
ATOM 678 C C . ASP A 1 92 ? 2.557 -6.433 11.332 1.00 75.81 92 ASP A C 1
ATOM 680 O O . ASP A 1 92 ? 1.471 -5.935 11.674 1.00 75.81 92 ASP A O 1
ATOM 684 N N . ASP A 1 93 ? 2.913 -7.669 11.685 1.00 59.88 93 ASP A N 1
ATOM 685 C CA . ASP A 1 93 ? 2.115 -8.521 12.576 1.00 59.88 93 ASP A CA 1
ATOM 686 C C . ASP A 1 93 ? 2.237 -8.082 14.031 1.00 59.88 93 ASP A C 1
ATOM 688 O O . ASP A 1 93 ? 1.296 -8.263 14.818 1.00 59.88 93 ASP A O 1
ATOM 692 N N . ASP A 1 94 ? 3.343 -7.416 14.360 1.00 56.41 94 ASP A N 1
ATOM 693 C CA . ASP A 1 94 ? 3.438 -6.682 15.598 1.00 56.41 94 ASP A CA 1
ATOM 694 C C . ASP A 1 94 ? 2.597 -5.418 15.448 1.00 56.41 94 ASP A C 1
ATOM 696 O O . ASP A 1 94 ? 2.970 -4.425 14.821 1.00 56.41 94 ASP A O 1
ATOM 700 N N . VAL A 1 95 ? 1.418 -5.459 16.074 1.00 50.03 95 VAL A N 1
ATOM 701 C CA . VAL A 1 95 ? 0.746 -4.249 16.533 1.00 50.03 95 VAL A CA 1
ATOM 702 C C . VAL A 1 95 ? 1.701 -3.626 17.541 1.00 50.03 95 VAL A C 1
ATOM 704 O O . VAL A 1 95 ? 1.559 -3.805 18.751 1.00 50.03 95 VAL A O 1
ATOM 707 N N . ALA A 1 96 ? 2.703 -2.901 17.050 1.00 47.41 96 ALA A N 1
ATOM 708 C CA . ALA A 1 96 ? 3.283 -1.836 17.817 1.00 47.41 96 ALA A CA 1
ATOM 709 C C . ALA A 1 96 ? 2.113 -0.884 18.036 1.00 47.41 96 ALA A C 1
ATOM 711 O O . ALA A 1 96 ? 1.787 -0.047 17.196 1.00 47.41 96 ALA A O 1
ATOM 712 N N . GLY A 1 97 ? 1.422 -1.073 19.160 1.00 45.84 97 GLY A N 1
ATOM 713 C CA . GLY A 1 97 ? 0.714 0.001 19.814 1.00 45.84 97 GLY A CA 1
ATOM 714 C C . GLY A 1 97 ? 1.768 1.047 20.126 1.00 45.84 97 GLY A C 1
ATOM 715 O O . GLY A 1 97 ? 2.232 1.154 21.253 1.00 45.84 97 GLY A O 1
ATOM 716 N N . TYR A 1 98 ? 2.205 1.784 19.107 1.00 47.03 98 TYR A N 1
ATOM 717 C CA . TYR A 1 98 ? 2.698 3.117 19.306 1.00 47.03 98 TYR A CA 1
ATOM 718 C C . TYR A 1 98 ? 1.476 3.846 19.849 1.00 47.03 98 TYR A C 1
ATOM 720 O O . TYR A 1 98 ? 0.637 4.332 19.093 1.00 47.03 98 TYR A O 1
ATOM 728 N N . GLU A 1 99 ? 1.338 3.834 21.177 1.00 51.97 99 GLU A N 1
ATOM 729 C CA . GLU A 1 99 ? 0.522 4.770 21.939 1.00 51.97 99 GLU A CA 1
ATOM 730 C C . GLU A 1 99 ? 1.112 6.175 21.732 1.00 51.97 99 GLU A C 1
ATOM 732 O O . GLU A 1 99 ? 1.532 6.856 22.664 1.00 51.97 99 GLU A O 1
ATOM 737 N N . GLU A 1 100 ? 1.199 6.634 20.484 1.00 48.56 100 GLU A N 1
ATOM 738 C CA . GLU A 1 100 ? 1.362 8.045 20.177 1.00 48.56 100 GLU A CA 1
ATOM 739 C C . GLU A 1 100 ? 0.018 8.722 20.467 1.00 48.56 100 GLU A C 1
ATOM 741 O O . GLU A 1 100 ? -0.758 9.062 19.571 1.00 48.56 100 GLU A O 1
ATOM 746 N N . GLY A 1 101 ? -0.296 8.857 21.756 1.00 60.41 101 GLY A N 1
ATOM 747 C CA . GLY A 1 101 ? -1.536 9.453 22.242 1.00 60.41 101 GLY A CA 1
ATOM 748 C C . GLY A 1 101 ? -2.780 8.576 22.046 1.00 60.41 101 GLY A C 1
ATOM 749 O O . GLY A 1 10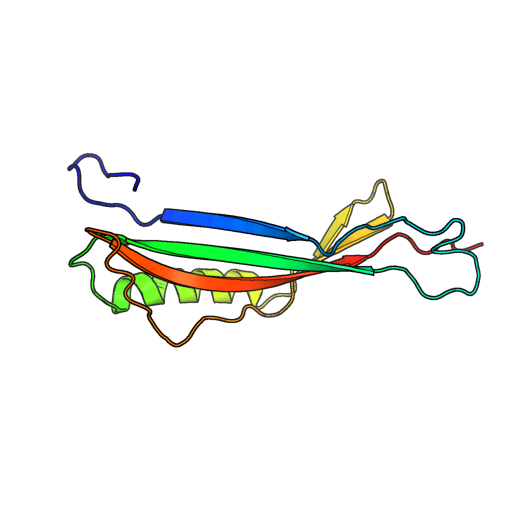1 ? -2.754 7.365 22.240 1.00 60.41 101 GLY A O 1
ATOM 750 N N . ASN A 1 102 ? -3.901 9.211 21.684 1.00 67.75 102 ASN A N 1
ATOM 751 C CA . ASN A 1 102 ? -5.253 8.629 21.676 1.00 67.75 102 ASN A CA 1
ATOM 752 C C . ASN A 1 102 ? -5.573 7.772 20.422 1.00 67.75 102 ASN A C 1
ATOM 754 O O . ASN A 1 102 ? -6.718 7.787 19.950 1.00 67.75 102 ASN A O 1
ATOM 758 N N . ARG A 1 103 ? -4.601 7.053 19.837 1.00 72.38 103 ARG A N 1
ATOM 759 C CA . ARG A 1 103 ? -4.807 6.265 18.601 1.00 72.38 103 ARG A CA 1
ATOM 760 C C . ARG A 1 103 ? -4.115 4.901 18.607 1.00 72.38 103 ARG A C 1
ATOM 762 O O . ARG A 1 103 ? -3.067 4.733 19.216 1.00 72.38 103 ARG A O 1
ATOM 769 N N . PHE A 1 104 ? -4.694 3.954 17.870 1.00 75.44 104 PHE A N 1
ATOM 770 C CA . PHE A 1 104 ? -4.032 2.714 17.454 1.00 75.44 104 PHE A CA 1
ATOM 771 C C . PHE A 1 104 ? -3.523 2.878 16.030 1.00 75.44 104 PHE A C 1
ATOM 773 O O . PHE A 1 104 ? -4.263 3.400 15.200 1.00 75.44 104 PHE A O 1
ATOM 780 N N . VAL A 1 105 ? -2.307 2.412 15.741 1.00 79.31 105 VAL A N 1
ATOM 781 C CA . VAL A 1 105 ? -1.706 2.478 14.403 1.00 79.31 105 VAL A CA 1
ATOM 782 C C . VAL A 1 105 ? -1.218 1.095 13.975 1.00 79.31 105 VAL A C 1
ATOM 784 O O . VAL A 1 105 ? -0.669 0.351 14.783 1.00 79.31 105 VAL A O 1
ATOM 787 N N . ARG A 1 106 ? -1.415 0.747 12.701 1.00 83.31 106 ARG A N 1
ATOM 788 C CA . ARG A 1 106 ? -0.866 -0.453 12.067 1.00 83.31 106 ARG A CA 1
ATOM 789 C C . ARG A 1 106 ? -0.290 -0.088 10.713 1.00 83.31 106 ARG A C 1
ATOM 791 O O . ARG A 1 106 ? -0.878 0.689 9.964 1.00 83.31 106 ARG A O 1
ATOM 798 N N . MET A 1 107 ? 0.866 -0.656 10.409 1.00 86.88 107 MET A N 1
ATOM 799 C CA . MET A 1 107 ? 1.570 -0.395 9.166 1.00 86.88 107 MET A CA 1
ATOM 800 C C . MET A 1 107 ? 1.276 -1.494 8.143 1.00 86.88 107 MET A C 1
ATOM 802 O O . MET A 1 107 ? 1.442 -2.683 8.420 1.00 86.88 107 MET A O 1
ATOM 806 N N . VAL A 1 108 ? 0.887 -1.081 6.939 1.00 88.56 108 VAL A N 1
ATOM 807 C CA . VAL A 1 108 ? 0.799 -1.930 5.750 1.00 88.56 108 VAL A CA 1
ATOM 808 C C . VAL A 1 108 ? 1.848 -1.456 4.756 1.00 88.56 108 VAL A C 1
ATOM 810 O O . VAL A 1 108 ? 1.882 -0.297 4.357 1.00 88.56 108 VAL A O 1
ATOM 813 N N . THR A 1 109 ? 2.728 -2.359 4.359 1.00 90.06 109 THR A N 1
ATOM 814 C CA . THR A 1 109 ? 3.814 -2.110 3.419 1.00 90.06 109 THR A CA 1
ATOM 815 C C . THR A 1 109 ? 3.450 -2.717 2.074 1.00 90.06 109 THR A C 1
ATOM 817 O O . THR A 1 109 ? 3.318 -3.930 1.963 1.00 90.06 109 THR A O 1
ATOM 820 N N . VAL A 1 110 ? 3.318 -1.894 1.040 1.00 89.81 110 VAL A N 1
ATOM 821 C CA . VAL A 1 110 ? 3.004 -2.330 -0.323 1.00 89.81 110 VAL A CA 1
ATOM 822 C C . VAL A 1 110 ? 4.239 -2.141 -1.199 1.00 89.81 110 VAL A C 1
ATOM 824 O O . VAL A 1 110 ? 4.612 -0.997 -1.486 1.00 89.81 110 VAL A O 1
ATOM 827 N N . PRO A 1 111 ? 4.912 -3.219 -1.631 1.00 90.19 111 PRO A N 1
ATOM 828 C CA . PRO A 1 111 ? 5.979 -3.099 -2.609 1.00 90.19 111 PRO A CA 1
ATOM 829 C C . PRO A 1 111 ? 5.410 -2.651 -3.957 1.00 90.19 111 PRO A C 1
ATOM 831 O O . PRO A 1 111 ? 4.313 -3.043 -4.358 1.00 90.19 111 PRO A O 1
ATOM 834 N N . TRP A 1 112 ? 6.177 -1.845 -4.680 1.00 88.75 112 TRP A N 1
ATOM 835 C CA . TRP A 1 112 ? 5.859 -1.475 -6.050 1.00 88.75 112 TRP A CA 1
ATOM 836 C C . TRP A 1 112 ? 7.098 -1.509 -6.931 1.00 88.75 112 TRP A C 1
ATOM 838 O O . TRP A 1 112 ? 8.237 -1.359 -6.486 1.00 88.75 112 TRP A O 1
ATOM 848 N N . VAL A 1 113 ? 6.860 -1.704 -8.220 1.00 87.19 113 VAL A N 1
ATOM 849 C CA . VAL A 1 113 ? 7.880 -1.699 -9.255 1.00 87.19 113 VAL A CA 1
ATOM 850 C C . VAL A 1 113 ? 7.378 -0.860 -10.412 1.00 87.19 113 VAL A C 1
ATOM 852 O O . VAL A 1 113 ? 6.334 -1.136 -10.998 1.00 87.19 113 VAL A O 1
ATOM 855 N N . TYR A 1 114 ? 8.158 0.148 -10.766 1.00 84.44 114 TYR A N 1
ATOM 856 C CA . TYR A 1 114 ? 7.949 0.922 -11.971 1.00 84.44 114 TYR A CA 1
ATOM 857 C C . TYR A 1 114 ? 8.791 0.340 -13.107 1.00 84.44 114 TYR A C 1
ATOM 859 O O . TYR A 1 114 ? 10.014 0.190 -12.998 1.00 84.44 114 TYR A O 1
ATOM 867 N N . LEU A 1 115 ? 8.118 -0.049 -14.183 1.00 80.81 115 LEU A N 1
ATOM 868 C CA . LEU A 1 115 ? 8.683 -0.661 -15.375 1.00 80.81 115 LEU A CA 1
ATOM 869 C C . LEU A 1 115 ? 8.823 0.415 -16.451 1.00 80.81 115 LEU A C 1
ATOM 871 O O . LEU A 1 115 ? 7.829 0.970 -16.914 1.00 80.81 115 LEU A O 1
ATOM 875 N N . TYR A 1 116 ? 10.062 0.692 -16.853 1.00 77.31 116 TYR A N 1
ATOM 876 C CA . TYR A 1 116 ? 10.34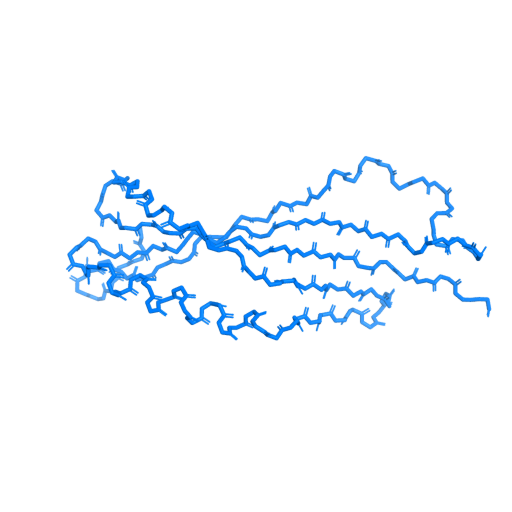1 1.643 -17.927 1.00 77.31 116 TYR A CA 1
ATOM 877 C C . TYR A 1 116 ? 10.059 1.020 -19.306 1.00 77.31 116 TYR A C 1
ATOM 879 O O . TYR A 1 116 ? 10.179 -0.202 -19.459 1.00 77.31 116 TYR A O 1
ATOM 887 N N . PRO A 1 117 ? 9.780 1.836 -20.338 1.00 72.38 117 PRO A N 1
ATOM 888 C CA . PRO A 1 117 ? 9.501 1.352 -21.682 1.00 72.38 117 PRO A CA 1
ATOM 889 C C . PRO A 1 117 ? 10.679 0.584 -22.262 1.00 72.38 117 PRO A C 1
ATOM 891 O O . PRO A 1 117 ? 11.827 1.027 -22.211 1.00 72.38 117 PRO A O 1
ATOM 894 N N . THR A 1 118 ? 10.399 -0.562 -22.873 1.00 64.50 118 THR A N 1
ATOM 895 C CA . THR A 1 118 ? 11.418 -1.303 -23.622 1.00 64.50 118 THR A CA 1
ATOM 896 C C . THR A 1 118 ? 11.524 -0.703 -25.022 1.00 64.50 118 THR A C 1
ATOM 898 O O . THR A 1 118 ? 10.522 -0.656 -25.729 1.00 64.50 118 THR A O 1
ATOM 901 N N . VAL A 1 119 ? 12.714 -0.266 -25.455 1.00 60.22 119 VAL A N 1
ATOM 902 C CA . VAL A 1 119 ? 12.902 0.188 -26.843 1.00 60.22 119 VAL A CA 1
ATOM 903 C C . VAL A 1 119 ? 12.888 -1.045 -27.748 1.00 60.22 119 VAL A C 1
ATOM 905 O O . VAL A 1 119 ? 13.857 -1.808 -27.793 1.00 60.22 119 VAL A O 1
ATOM 908 N N . GLN A 1 120 ? 11.771 -1.267 -28.438 1.00 52.38 120 GLN A N 1
ATOM 909 C CA . GLN A 1 120 ? 11.687 -2.213 -29.549 1.00 52.38 120 GLN A CA 1
ATOM 910 C C . GLN A 1 120 ? 12.073 -1.479 -30.841 1.00 52.38 120 GLN A C 1
ATOM 912 O O . GLN A 1 120 ? 11.696 -0.323 -31.027 1.00 52.38 120 GLN A O 1
ATOM 917 N N . LYS A 1 121 ? 12.914 -2.118 -31.662 1.00 48.47 121 LYS A N 1
ATOM 918 C CA . LYS A 1 121 ? 13.366 -1.586 -32.956 1.00 48.47 121 LYS A CA 1
ATOM 919 C C . LYS A 1 121 ? 12.246 -1.594 -33.984 1.00 48.47 121 LYS A C 1
ATOM 921 O O . LYS A 1 121 ? 11.487 -2.587 -33.978 1.00 48.47 121 LYS A O 1
#

pLDDT: mean 74.6, std 12.68, range [45.84, 90.19]

Radius of gyration: 18.91 Å; Cα contacts (8 Å, |Δi|>4): 220; chains: 1; bounding box: 42×25×56 Å

Foldseek 3Di:
DDADPVRFWDKDKDKDWFWDDPPDPDPQALPPPDDWDKIKTKIKIKIKDFAPPDPVVSVVVVVVVQVVPVDFDWDADPVFRKIKTKDHKDWDPPQPQPPPDGMGITIIMIMIMITGDRDDD

Nearest PDB structures (foldseek):
  9d94-assembly1_If  TM=5.145E-01  e=4.291E-01  Mycobacterium phage Bxb1
  8hdr-assembly1_G  TM=3.199E-01  e=2.655E-01  uncultured cyanophage
  8q01-assembly1_M  TM=4.243E-01  e=2.364E+00  Staphylococcus phage 812

Secondary structure (DSSP, 8-state):
--B-TTSPBPPEEEEEEEE-------TTTT-TTSPPPEEEEEEEEEEEEETTSHHHHHHHHHHHHHHHHSS--EEEETTTTEEEEE---EE-SS------SSEEEEEEEEEEEEEPPP---

Solvent-accessible surface area (backbone atoms only — not comparable to full-atom values): 6964 Å² total; per-residue (Å²): 125,60,54,47,100,83,68,46,58,38,75,45,74,47,77,47,82,46,70,56,84,80,77,67,84,59,92,70,73,22,39,78,95,53,74,63,50,68,51,49,34,37,37,40,34,41,40,33,32,32,60,89,64,54,74,66,52,55,46,54,57,49,52,54,52,47,62,65,35,73,47,70,48,73,50,71,41,79,93,63,58,27,36,40,33,41,43,72,62,45,65,59,83,70,69,55,69,54,65,75,64,73,33,43,42,44,48,38,37,30,40,32,39,36,37,51,44,66,52,76,132

Mean predicted aligned error: 9.92 Å

Sequence (121 aa):
MPVDENGSPLPAIEAELISGRDQTLPVGKNAAGKRTHRLPGIVRLYVSVGQGTGRAAINAEVDAILAAFDRATLIDNYAGAETLRTEDPRVDDDVAGYEEGNRFVRMVTVPWVYLYPTVQK